Protein AF-A0AAN7BT34-F1 (afdb_monomer_lite)

Sequence (94 aa):
MLSQSCRSAAPPISIAGPPPQPSSSLINIPQVLSNIIERIIGSLDDNEPSSEVPLGLYLIRGENVCLVGLVDEPLDESINWIEVKGSVIGTTKH

pLDDT: mean 75.05, std 15.67, range [40.22, 92.88]

Secondary structure (DSSP, 8-state):
----PPP--PPP----PPP-----S-S-S-EEEEEEEEEEPBPSS--PPPEEEEEEEEEE-GGG--------HHHHHHS-TTT-B-PPPPPS--

InterPro domains:
  IPR010920 LSM domain superfam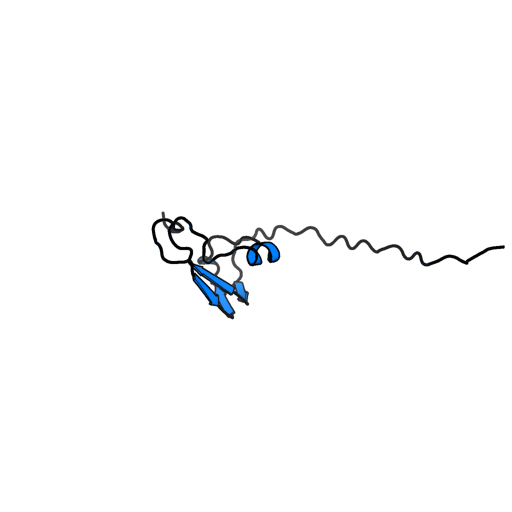ily [SSF50182] (32-78)

Structure (mmCIF, N/CA/C/O backbone):
data_AF-A0AAN7BT34-F1
#
_entry.id   AF-A0AAN7BT34-F1
#
loop_
_atom_site.group_PDB
_atom_site.id
_atom_site.type_symbol
_atom_site.label_atom_id
_atom_site.label_alt_id
_atom_site.label_comp_id
_atom_site.label_asym_id
_atom_site.label_entity_id
_atom_site.label_seq_id
_atom_site.pdbx_PDB_ins_code
_atom_site.Cartn_x
_atom_site.Cartn_y
_atom_site.Cartn_z
_atom_site.occupancy
_atom_site.B_iso_or_equiv
_atom_site.auth_seq_id
_atom_site.auth_comp_id
_atom_site.auth_asym_id
_atom_site.auth_atom_id
_atom_site.pdbx_PDB_model_num
ATOM 1 N N . MET A 1 1 ? 2.739 -11.725 67.243 1.00 40.22 1 MET A N 1
ATOM 2 C CA . MET A 1 1 ? 2.107 -12.885 66.576 1.00 40.22 1 MET A CA 1
ATOM 3 C C . MET A 1 1 ? 0.842 -12.368 65.897 1.00 40.22 1 MET A C 1
ATOM 5 O O . MET A 1 1 ? -0.105 -12.047 66.588 1.00 40.22 1 MET A O 1
ATOM 9 N N . LEU A 1 2 ? 0.973 -11.837 64.677 1.00 44.28 2 LEU A N 1
ATOM 10 C CA . LEU A 1 2 ? 0.638 -12.512 63.409 1.00 44.28 2 LEU A CA 1
ATOM 11 C C . LEU A 1 2 ? -0.861 -12.824 63.280 1.00 44.28 2 LEU A C 1
ATOM 13 O O . LEU A 1 2 ? -1.309 -13.848 63.773 1.00 44.28 2 LEU A O 1
ATOM 17 N N . SER A 1 3 ? -1.597 -11.975 62.561 1.00 46.06 3 SER A N 1
ATOM 18 C CA . SER A 1 3 ? -2.444 -12.431 61.452 1.00 46.06 3 SER A CA 1
ATOM 19 C C . SER A 1 3 ? -2.961 -11.216 60.681 1.00 46.06 3 SER A C 1
ATOM 21 O O . SER A 1 3 ? -3.852 -10.495 61.122 1.00 46.06 3 SER A O 1
ATOM 23 N N . GLN A 1 4 ? -2.323 -10.958 59.541 1.00 54.66 4 GLN A N 1
ATOM 24 C CA . GLN A 1 4 ? -2.844 -10.092 58.495 1.00 54.66 4 GLN A CA 1
ATOM 25 C C . GLN A 1 4 ? -4.054 -10.810 57.891 1.00 54.66 4 GLN A C 1
ATOM 27 O O . GLN A 1 4 ? -3.896 -11.881 57.309 1.00 54.66 4 GLN A O 1
ATOM 32 N N . SER A 1 5 ? -5.251 -10.245 58.056 1.00 53.78 5 SER A N 1
ATOM 33 C CA . SER A 1 5 ? -6.437 -10.745 57.362 1.00 53.78 5 SER A CA 1
ATOM 34 C C . SER A 1 5 ? -6.324 -10.418 55.875 1.00 53.78 5 SER A C 1
ATOM 36 O O . SER A 1 5 ? -5.935 -9.317 55.480 1.00 53.78 5 SER A O 1
ATOM 38 N N . CYS A 1 6 ? -6.574 -11.449 55.083 1.00 41.41 6 CYS A N 1
ATOM 39 C CA . CYS A 1 6 ? -6.100 -11.641 53.732 1.00 41.41 6 CYS A CA 1
ATOM 40 C C . CYS A 1 6 ? -6.644 -10.641 52.708 1.00 41.41 6 CYS A C 1
ATOM 42 O O . CYS A 1 6 ? -7.794 -10.210 52.727 1.00 41.41 6 CYS A O 1
ATOM 44 N N . ARG A 1 7 ? -5.749 -10.340 51.770 1.00 43.56 7 ARG A N 1
ATOM 45 C CA . ARG A 1 7 ? -5.939 -9.583 50.538 1.00 43.56 7 ARG A CA 1
ATOM 46 C C . ARG A 1 7 ? -7.017 -10.198 49.639 1.00 43.56 7 ARG A C 1
ATOM 48 O O . ARG A 1 7 ? -7.137 -11.413 49.549 1.00 43.56 7 ARG A O 1
ATOM 55 N N . SER A 1 8 ? -7.707 -9.297 48.938 1.00 54.53 8 SER A N 1
ATOM 56 C CA . SER A 1 8 ? -8.144 -9.367 47.535 1.00 54.53 8 SER A CA 1
ATOM 57 C C . SER A 1 8 ? -7.983 -10.716 46.819 1.00 54.53 8 SER A C 1
ATOM 59 O O . SER A 1 8 ? -6.863 -11.159 46.570 1.00 54.53 8 SER A O 1
ATOM 61 N N . ALA A 1 9 ? -9.107 -11.296 46.396 1.00 49.75 9 ALA A N 1
ATOM 62 C CA . ALA A 1 9 ? -9.156 -12.327 45.363 1.00 49.75 9 ALA A CA 1
ATOM 63 C C . ALA A 1 9 ? -10.509 -12.272 44.630 1.00 49.75 9 ALA A C 1
ATOM 65 O O . ALA A 1 9 ? -11.374 -13.124 44.819 1.00 49.75 9 ALA A O 1
ATOM 66 N N . ALA A 1 10 ? -10.709 -11.239 43.808 1.00 55.84 10 ALA A N 1
ATOM 67 C CA . ALA A 1 10 ? -11.678 -11.318 42.717 1.00 55.84 10 ALA A CA 1
ATOM 68 C C . ALA A 1 10 ? -11.000 -12.063 41.549 1.00 55.84 10 ALA A C 1
ATOM 70 O O . ALA A 1 10 ? -9.892 -11.675 41.168 1.00 55.84 10 ALA A O 1
ATOM 71 N N . PRO A 1 11 ? -11.590 -13.137 40.996 1.00 63.28 11 PRO A N 1
ATOM 72 C CA . PRO A 1 11 ? -11.001 -13.829 39.856 1.00 63.28 11 PRO A CA 1
ATOM 73 C C . PRO A 1 11 ? -11.064 -12.936 38.604 1.00 63.28 11 PRO A C 1
ATOM 75 O O . PRO A 1 11 ? -12.058 -12.229 38.412 1.00 63.28 11 PRO A O 1
ATOM 78 N N . PRO A 1 12 ? -10.040 -12.950 37.732 1.00 58.50 12 PRO A N 1
ATOM 79 C CA . PRO A 1 12 ? -10.099 -12.222 36.476 1.00 58.50 12 PRO A CA 1
ATOM 80 C C . PRO A 1 12 ? -11.142 -12.882 35.571 1.00 58.50 12 PRO A C 1
ATOM 82 O O . PRO A 1 12 ? -11.042 -14.063 35.235 1.00 58.50 12 PRO A O 1
ATOM 85 N N . ILE A 1 13 ? -12.153 -12.110 35.175 1.00 53.22 13 ILE A N 1
ATOM 86 C CA . ILE A 1 13 ? -13.078 -12.481 34.106 1.00 53.22 13 ILE A CA 1
ATOM 87 C C . ILE A 1 13 ? -12.237 -12.571 32.832 1.00 53.22 13 ILE A C 1
ATOM 89 O O . ILE A 1 13 ? -11.824 -11.561 32.265 1.00 53.22 13 ILE A O 1
ATOM 93 N N . SER A 1 14 ? -11.932 -13.801 32.424 1.00 53.75 14 SER A N 1
ATOM 94 C CA . SER A 1 14 ? -11.317 -14.106 31.139 1.00 53.75 14 SER A CA 1
ATOM 95 C C . SER A 1 14 ? -12.326 -13.765 30.044 1.00 53.75 14 SER A C 1
ATOM 97 O O . SER A 1 14 ? -13.178 -14.569 29.674 1.00 53.75 14 SER A O 1
ATOM 99 N N . ILE A 1 15 ? -12.263 -12.528 29.558 1.00 55.62 15 ILE A N 1
ATOM 100 C CA . ILE A 1 15 ? -12.857 -12.125 28.287 1.00 55.62 15 ILE A CA 1
ATOM 101 C C . ILE A 1 15 ? -12.001 -12.719 27.168 1.00 55.62 15 ILE A C 1
ATOM 103 O O . ILE A 1 15 ? -11.177 -12.046 26.555 1.00 55.62 15 ILE A O 1
ATOM 107 N N . ALA A 1 16 ? -12.169 -14.018 26.923 1.00 53.38 16 ALA A N 1
ATOM 108 C CA . ALA A 1 16 ? -11.804 -14.595 25.643 1.00 53.38 16 ALA A CA 1
ATOM 109 C C . ALA A 1 16 ? -12.690 -13.910 24.594 1.00 53.38 16 ALA A C 1
ATOM 111 O O . ALA A 1 16 ? -13.875 -14.220 24.465 1.00 53.38 16 ALA A O 1
ATOM 112 N N . GLY A 1 17 ? -12.135 -12.897 23.925 1.00 59.41 17 GLY A N 1
ATOM 113 C CA . GLY A 1 17 ? -12.784 -12.257 22.790 1.00 59.41 17 GLY A CA 1
ATOM 114 C C . GLY A 1 17 ? -13.169 -13.318 21.753 1.00 59.41 17 GLY A C 1
ATOM 115 O O . GLY A 1 17 ? -12.472 -14.332 21.634 1.00 59.41 17 GLY A O 1
ATOM 116 N N . PRO A 1 18 ? -14.290 -13.136 21.035 1.00 70.31 18 PRO A N 1
ATOM 117 C CA . PRO A 1 18 ? -14.698 -14.085 20.012 1.00 70.31 18 PRO A CA 1
ATOM 118 C C . PRO A 1 18 ? -13.551 -14.280 19.007 1.00 70.31 18 PRO A C 1
ATOM 120 O O . PRO A 1 18 ? -12.899 -13.297 18.642 1.00 70.31 18 PRO A O 1
ATOM 123 N N . PRO A 1 19 ? -13.279 -15.525 18.569 1.00 69.50 19 PRO A N 1
ATOM 124 C CA . PRO A 1 19 ? -12.240 -15.783 17.584 1.00 69.50 19 PRO A CA 1
ATOM 125 C C . PRO A 1 19 ? -12.510 -14.931 16.336 1.00 69.50 19 PRO A C 1
ATOM 127 O O . PRO A 1 19 ? -13.681 -14.820 15.937 1.00 69.50 19 PRO A O 1
ATOM 130 N N . PRO A 1 20 ? -11.467 -14.324 15.734 1.00 67.50 20 PRO A N 1
ATOM 131 C CA . PRO A 1 20 ? -11.624 -13.492 14.553 1.00 67.50 20 PRO A CA 1
ATOM 132 C C . PRO A 1 20 ? -12.326 -14.320 13.481 1.00 67.50 20 PRO A C 1
ATOM 134 O O . PRO A 1 20 ? -11.816 -15.338 13.015 1.00 67.50 20 PRO A O 1
ATOM 137 N N . GLN A 1 21 ? -13.554 -13.919 13.154 1.00 66.69 21 GLN A N 1
ATOM 138 C CA . GLN A 1 21 ? -14.298 -14.530 12.067 1.00 66.69 21 GLN A CA 1
ATOM 139 C C . GLN A 1 21 ? -13.536 -14.194 10.782 1.00 66.69 21 GLN A C 1
ATOM 141 O O . GLN A 1 21 ? -13.232 -13.015 10.577 1.00 66.69 21 GLN A O 1
ATOM 146 N N . PRO A 1 22 ? -13.207 -15.166 9.915 1.00 52.22 22 PRO A N 1
ATOM 147 C CA . PRO A 1 22 ? -12.659 -14.833 8.616 1.00 52.22 22 PRO A CA 1
ATOM 148 C C . PRO A 1 22 ? -13.752 -14.072 7.868 1.00 52.22 22 PRO A C 1
ATOM 150 O O . PRO A 1 22 ? -14.746 -14.661 7.444 1.00 52.22 22 PRO A O 1
ATOM 153 N N . SER A 1 23 ? -13.591 -12.758 7.712 1.00 55.22 23 SER A N 1
ATOM 154 C CA . SER A 1 23 ? -14.409 -11.938 6.819 1.00 55.22 23 SER A CA 1
ATOM 155 C C . SER A 1 23 ? -14.047 -12.280 5.372 1.00 55.22 23 SER A C 1
ATOM 157 O O . SER A 1 23 ? -13.518 -11.465 4.622 1.00 55.22 23 SER A O 1
ATOM 159 N N . SER A 1 24 ? -14.275 -13.534 4.991 1.00 55.88 24 SER A N 1
ATOM 160 C CA . SER A 1 24 ? -14.201 -14.019 3.624 1.00 55.88 24 SER A CA 1
ATOM 161 C C . SER A 1 24 ? -15.588 -13.876 3.011 1.00 55.88 24 SER A C 1
ATOM 163 O O . SER A 1 24 ? -16.358 -14.820 2.870 1.00 55.88 24 SER A O 1
AT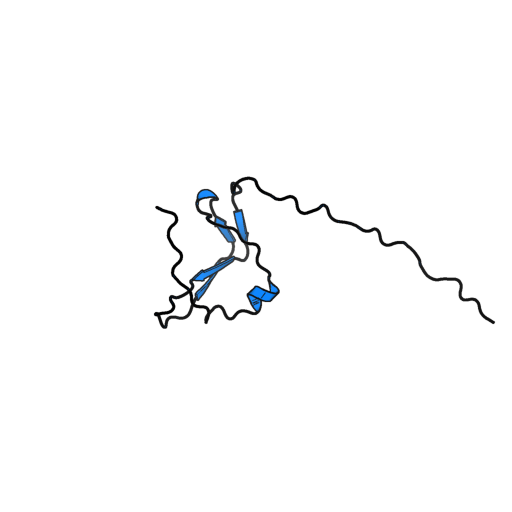OM 165 N N . SER A 1 25 ? -15.930 -12.640 2.682 1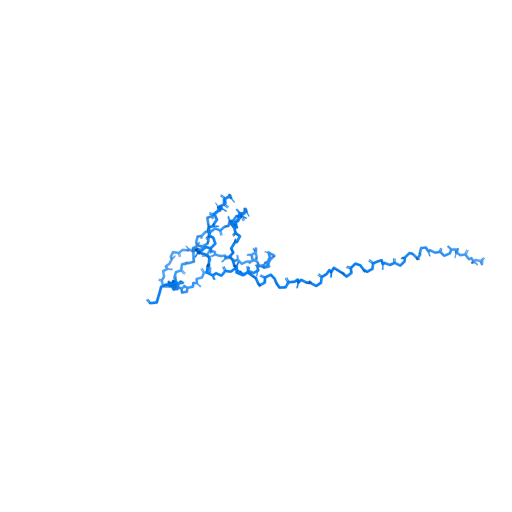.00 51.31 25 SER A N 1
ATOM 166 C CA . SER A 1 25 ? -16.994 -12.337 1.738 1.00 51.31 25 SER A CA 1
ATOM 167 C C . SER A 1 25 ? -16.511 -11.138 0.946 1.00 51.31 25 SER A C 1
ATOM 169 O O . SER A 1 25 ? -16.469 -10.043 1.496 1.00 51.31 25 SER A O 1
ATOM 171 N N . LEU A 1 26 ? -16.049 -11.422 -0.278 1.00 53.03 26 LEU A N 1
ATOM 172 C CA . LEU A 1 26 ? -15.776 -10.525 -1.407 1.00 53.03 26 LEU A CA 1
ATOM 173 C C . LEU A 1 26 ? -15.705 -9.037 -1.041 1.00 53.03 26 LEU A C 1
ATOM 175 O O . LEU A 1 26 ? -16.730 -8.463 -0.685 1.00 53.03 26 LEU A O 1
ATOM 179 N N . ILE A 1 27 ? -14.525 -8.421 -1.200 1.00 54.19 27 ILE A N 1
ATOM 180 C CA . ILE A 1 27 ? -14.328 -6.962 -1.175 1.00 54.19 27 ILE A CA 1
ATOM 181 C C . ILE A 1 27 ? -15.468 -6.292 -1.960 1.00 54.19 27 ILE A C 1
ATOM 183 O O . ILE A 1 27 ? -15.496 -6.277 -3.185 1.00 54.19 27 ILE A O 1
ATOM 187 N N . ASN A 1 28 ? -16.476 -5.818 -1.234 1.00 44.62 28 ASN A N 1
ATOM 188 C CA . ASN A 1 28 ? -17.658 -5.161 -1.786 1.00 44.62 28 ASN A CA 1
ATOM 189 C C . ASN A 1 28 ? -18.193 -4.111 -0.803 1.00 44.62 28 ASN A C 1
ATOM 191 O O . ASN A 1 28 ? -19.368 -3.753 -0.810 1.00 44.62 28 ASN A O 1
ATOM 195 N N . ILE A 1 29 ? -17.308 -3.628 0.069 1.00 46.75 29 ILE A N 1
ATOM 196 C CA . ILE A 1 29 ? -17.564 -2.516 0.975 1.00 46.75 29 ILE A CA 1
ATOM 197 C C . ILE A 1 29 ? -16.882 -1.298 0.341 1.00 46.75 29 ILE A C 1
ATOM 199 O O . ILE A 1 29 ? -15.711 -1.412 -0.031 1.00 46.75 29 ILE A O 1
ATOM 203 N N . PRO A 1 30 ? -17.561 -0.146 0.172 1.00 49.84 30 PRO A N 1
ATOM 204 C CA . PRO A 1 30 ? -16.867 1.095 -0.145 1.00 49.84 30 PRO A CA 1
ATOM 205 C C . PRO A 1 30 ? -15.918 1.388 1.016 1.00 49.84 30 PRO A C 1
ATOM 207 O O . PRO A 1 30 ? -16.350 1.787 2.099 1.00 49.84 30 PRO A O 1
ATOM 210 N N . GLN A 1 31 ? -14.635 1.098 0.818 1.00 67.81 31 GLN A N 1
ATOM 211 C CA . GLN A 1 31 ? -13.662 1.214 1.884 1.00 67.81 31 GLN A CA 1
ATOM 212 C C . GLN A 1 31 ? -13.253 2.677 1.968 1.00 67.81 31 GLN A C 1
ATOM 214 O O . GLN A 1 31 ? -12.504 3.201 1.141 1.00 67.81 31 GLN A O 1
ATOM 219 N N . VAL A 1 32 ? -13.840 3.352 2.953 1.00 77.75 32 VAL A N 1
ATOM 220 C CA . VAL A 1 32 ? -13.376 4.657 3.399 1.00 77.75 32 VAL A CA 1
ATOM 221 C C . VAL A 1 32 ? -12.078 4.408 4.147 1.00 77.75 32 VAL A C 1
ATOM 223 O O . VAL A 1 32 ? -12.069 3.725 5.170 1.00 77.75 32 VAL A O 1
ATOM 226 N N . LEU A 1 33 ? -10.985 4.927 3.606 1.00 81.06 33 LEU A N 1
ATOM 227 C CA . LEU A 1 33 ? -9.674 4.848 4.220 1.00 81.06 33 LEU A CA 1
ATOM 228 C C . LEU A 1 33 ? -9.303 6.237 4.752 1.00 81.06 33 LEU A C 1
ATOM 230 O O . LEU A 1 33 ? -9.505 7.254 4.084 1.00 81.06 33 LEU A O 1
ATOM 234 N N . SER A 1 34 ? -8.781 6.274 5.973 1.00 83.69 34 SER A N 1
ATOM 235 C CA . SER A 1 34 ? -8.339 7.488 6.662 1.00 83.69 34 SER A CA 1
ATOM 236 C C . SER A 1 34 ? -6.890 7.332 7.101 1.00 83.69 34 SER A C 1
ATOM 238 O O . SER A 1 34 ? -6.526 6.239 7.527 1.00 83.69 34 SER A O 1
ATOM 240 N N . ASN A 1 35 ? -6.113 8.419 7.072 1.00 85.50 35 ASN A N 1
ATOM 241 C CA . ASN A 1 35 ? -4.683 8.429 7.420 1.00 85.50 35 ASN A CA 1
ATOM 242 C C . ASN A 1 35 ? -3.872 7.486 6.521 1.00 85.50 35 ASN A C 1
ATOM 244 O O . ASN A 1 35 ? -3.192 6.579 6.992 1.00 85.50 35 ASN A O 1
ATOM 248 N N . ILE A 1 36 ? -3.997 7.670 5.211 1.00 87.25 36 ILE A N 1
ATOM 249 C CA . ILE A 1 36 ? -3.354 6.818 4.213 1.00 87.25 36 ILE A CA 1
ATOM 250 C C . ILE A 1 36 ? -2.015 7.431 3.828 1.00 87.25 36 ILE A C 1
ATOM 252 O O . ILE A 1 36 ? -1.867 8.649 3.752 1.00 87.25 36 ILE A O 1
ATOM 256 N N . ILE A 1 37 ? -1.053 6.583 3.501 1.00 89.69 37 ILE A N 1
ATOM 257 C CA . ILE A 1 37 ? 0.181 6.997 2.849 1.00 89.69 37 ILE A CA 1
ATOM 258 C C . ILE A 1 37 ? 0.261 6.218 1.540 1.00 89.69 37 ILE A C 1
ATOM 260 O O . ILE A 1 37 ? 0.292 4.989 1.537 1.00 89.69 37 ILE A O 1
ATOM 264 N N . GLU A 1 38 ? 0.227 6.929 0.418 1.00 89.44 38 GLU A N 1
ATOM 265 C CA . GLU A 1 38 ? 0.532 6.344 -0.881 1.00 89.44 38 GLU A CA 1
ATOM 266 C C . GLU A 1 38 ? 2.043 6.202 -1.008 1.00 89.44 38 GLU A C 1
ATOM 268 O O . GLU A 1 38 ? 2.794 7.152 -0.794 1.00 89.44 38 GLU A O 1
ATOM 273 N N . ARG A 1 39 ? 2.487 4.995 -1.351 1.00 90.06 39 ARG A N 1
ATOM 274 C CA . ARG A 1 39 ? 3.901 4.650 -1.437 1.00 90.06 39 ARG A CA 1
ATOM 275 C C . ARG A 1 39 ? 4.235 4.260 -2.870 1.00 90.06 39 ARG A C 1
ATOM 277 O O . ARG A 1 39 ? 3.705 3.277 -3.383 1.00 90.06 39 ARG A O 1
ATOM 284 N N . ILE A 1 40 ? 5.138 5.009 -3.496 1.00 89.06 40 ILE A N 1
ATOM 285 C CA . ILE A 1 40 ? 5.662 4.714 -4.831 1.00 89.06 40 ILE A CA 1
ATOM 286 C C . ILE A 1 40 ? 7.076 4.175 -4.646 1.00 89.06 40 ILE A C 1
ATOM 288 O O . ILE A 1 40 ? 7.987 4.908 -4.260 1.00 89.06 40 ILE A O 1
ATOM 292 N N . ILE A 1 41 ? 7.236 2.873 -4.877 1.00 89.38 41 ILE A N 1
ATOM 293 C CA . ILE A 1 41 ? 8.517 2.182 -4.723 1.00 89.38 41 ILE A CA 1
ATOM 294 C C . ILE A 1 41 ? 9.280 2.270 -6.043 1.00 89.38 41 ILE A C 1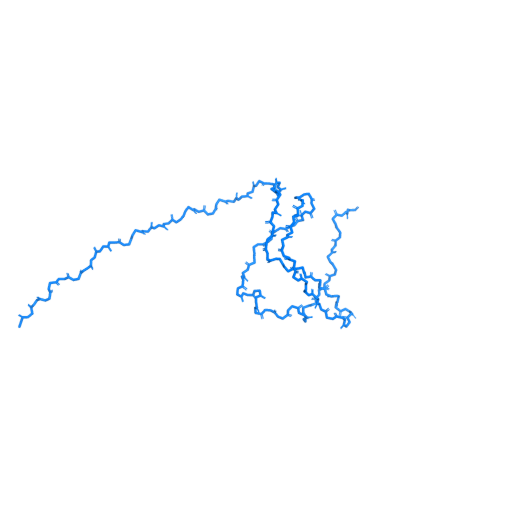
ATOM 296 O O . ILE A 1 41 ? 8.785 1.823 -7.079 1.00 89.38 41 ILE A O 1
ATOM 300 N N . GLY A 1 42 ? 10.483 2.842 -5.996 1.00 84.75 42 GLY A N 1
ATOM 301 C CA . GLY A 1 42 ? 11.358 2.957 -7.157 1.00 84.75 42 GLY A CA 1
ATOM 302 C C . GLY A 1 42 ? 11.942 1.613 -7.601 1.00 84.75 42 GLY A C 1
ATOM 303 O O . GLY A 1 42 ? 12.149 0.698 -6.794 1.00 84.75 42 GLY A O 1
ATOM 304 N N . SER A 1 43 ? 12.260 1.523 -8.892 1.00 83.50 43 SER A N 1
ATOM 305 C CA . SER A 1 43 ? 12.975 0.391 -9.485 1.00 83.50 43 SER A CA 1
ATOM 306 C C . SER A 1 43 ? 14.394 0.262 -8.918 1.00 83.50 43 SER A C 1
ATOM 308 O O . SER A 1 43 ? 14.994 1.245 -8.476 1.00 83.50 43 SER A O 1
ATOM 310 N N . LEU A 1 44 ? 14.952 -0.952 -8.968 1.00 77.81 44 LEU A N 1
ATOM 311 C CA . LEU A 1 44 ? 16.336 -1.229 -8.551 1.00 77.81 44 LEU A CA 1
ATOM 312 C C . LEU A 1 44 ? 17.386 -0.522 -9.424 1.00 77.81 44 LEU A C 1
ATOM 314 O O . LEU A 1 44 ? 18.449 -0.172 -8.921 1.00 77.81 44 LEU A O 1
ATOM 318 N N . ASP A 1 45 ? 17.079 -0.306 -10.703 1.00 77.00 45 ASP A N 1
ATOM 319 C CA . ASP A 1 45 ? 18.004 0.292 -11.674 1.00 77.00 45 ASP A CA 1
ATOM 320 C C . ASP A 1 45 ? 17.982 1.833 -11.665 1.00 77.00 45 ASP A C 1
ATOM 322 O O . ASP A 1 45 ? 18.921 2.474 -12.141 1.00 77.00 45 ASP A O 1
ATOM 326 N N . ASP A 1 46 ? 16.934 2.435 -11.092 1.00 74.38 46 ASP A N 1
ATOM 327 C CA . ASP A 1 46 ? 16.770 3.886 -11.027 1.00 74.38 46 ASP A CA 1
ATOM 328 C C . ASP A 1 46 ? 17.325 4.439 -9.708 1.00 74.38 46 ASP A C 1
ATOM 330 O O . ASP A 1 46 ? 16.990 3.976 -8.615 1.00 74.38 46 ASP A O 1
ATOM 334 N N . ASN A 1 47 ? 18.140 5.494 -9.790 1.00 73.94 47 ASN A N 1
ATOM 335 C CA . ASN A 1 47 ? 18.684 6.183 -8.610 1.00 73.94 47 ASN A CA 1
ATOM 336 C C . ASN A 1 47 ? 17.652 7.072 -7.889 1.00 73.94 47 ASN A C 1
ATOM 338 O O . ASN A 1 47 ? 17.984 7.694 -6.882 1.00 73.94 47 ASN A O 1
ATOM 342 N N . GLU A 1 48 ? 16.411 7.152 -8.376 1.00 79.38 48 GLU A N 1
ATOM 343 C CA . GLU A 1 48 ? 15.374 7.970 -7.744 1.00 79.38 48 GLU A CA 1
ATOM 344 C C . GLU A 1 48 ? 14.857 7.313 -6.457 1.00 79.38 48 GLU A C 1
ATOM 346 O O . GLU A 1 48 ? 14.442 6.152 -6.497 1.00 79.38 48 GLU A O 1
ATOM 351 N N . PRO A 1 49 ? 14.887 8.004 -5.305 1.00 83.38 49 PRO A N 1
ATOM 352 C CA . PRO A 1 49 ? 14.402 7.444 -4.051 1.00 83.38 49 PRO A CA 1
ATOM 353 C C . PRO A 1 49 ? 12.899 7.162 -4.114 1.00 83.38 49 PRO A C 1
ATOM 355 O O . PRO A 1 49 ? 12.155 7.824 -4.837 1.00 83.38 49 PRO A O 1
ATOM 358 N N . SER A 1 50 ? 12.452 6.192 -3.323 1.00 88.06 50 SER A N 1
ATOM 359 C CA . SER A 1 50 ? 11.026 5.909 -3.174 1.00 88.06 50 SER A CA 1
ATOM 360 C C . SER A 1 50 ? 10.322 7.079 -2.484 1.00 88.06 50 SER A C 1
ATOM 362 O O . SER A 1 50 ? 10.905 7.753 -1.631 1.00 88.06 50 SER A O 1
ATOM 364 N N . SER A 1 51 ? 9.069 7.334 -2.860 1.00 88.50 51 SER A N 1
ATOM 365 C CA . SER A 1 51 ? 8.307 8.485 -2.370 1.00 88.50 51 SER A CA 1
ATOM 366 C C . SER A 1 51 ? 7.075 8.065 -1.581 1.00 88.50 51 SER 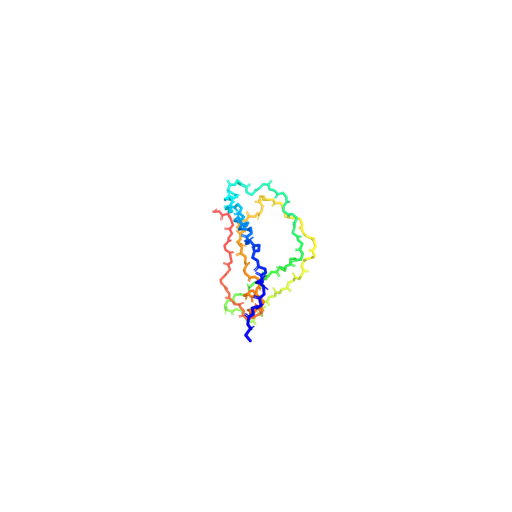A C 1
ATOM 368 O O . SER A 1 51 ? 6.355 7.144 -1.972 1.00 88.50 51 SER A O 1
ATOM 370 N N . GLU A 1 52 ? 6.797 8.810 -0.518 1.00 91.06 52 GLU A N 1
ATOM 371 C CA . GLU A 1 52 ? 5.594 8.690 0.298 1.00 91.06 52 GLU A CA 1
ATOM 372 C C . GLU A 1 52 ? 4.749 9.956 0.150 1.00 91.06 52 GLU A C 1
ATOM 374 O O . GLU A 1 52 ? 5.245 11.073 0.313 1.00 91.06 52 GLU A O 1
ATOM 379 N N . VAL A 1 53 ? 3.464 9.789 -0.149 1.00 90.06 53 VAL A N 1
ATOM 380 C CA . VAL A 1 53 ? 2.505 10.884 -0.272 1.00 90.06 53 VAL A CA 1
ATOM 381 C C . VAL A 1 53 ? 1.386 10.658 0.744 1.00 90.06 53 VAL A C 1
ATOM 383 O O . VAL A 1 53 ? 0.612 9.711 0.598 1.00 90.06 53 VAL A O 1
ATOM 386 N N . PRO A 1 54 ? 1.266 11.498 1.787 1.00 89.44 54 PRO A N 1
ATOM 387 C CA . PRO A 1 54 ? 0.181 11.370 2.745 1.00 89.44 54 PRO A CA 1
ATOM 388 C C . PRO A 1 54 ? -1.144 11.751 2.077 1.00 89.44 54 PRO A C 1
ATOM 390 O O . PRO A 1 54 ? -1.358 12.891 1.657 1.00 89.44 54 PRO A O 1
ATOM 393 N N . LEU A 1 55 ? -2.050 10.785 2.002 1.00 84.56 55 LEU A N 1
ATOM 394 C CA . LEU A 1 55 ? -3.418 10.956 1.549 1.00 84.56 55 LEU A CA 1
ATOM 395 C C . LEU A 1 55 ? -4.322 11.016 2.788 1.00 84.56 55 LEU A C 1
ATOM 397 O O . LEU A 1 55 ? -4.331 10.119 3.623 1.00 84.56 55 LEU A O 1
ATOM 401 N N . GLY A 1 56 ? -5.085 12.099 2.937 1.00 83.44 56 GLY A N 1
ATOM 402 C CA . GLY A 1 56 ? -5.947 12.295 4.106 1.00 83.44 56 GLY A CA 1
ATOM 403 C C . GLY A 1 56 ? -7.107 11.295 4.158 1.00 83.44 56 GLY A C 1
ATOM 404 O O . GLY A 1 56 ? -6.996 10.195 4.694 1.00 83.44 56 GLY A O 1
ATOM 405 N N . LEU A 1 57 ? -8.254 11.707 3.621 1.00 84.75 57 LEU A N 1
ATOM 406 C CA . LEU A 1 57 ? -9.431 10.855 3.470 1.00 84.75 57 LEU A CA 1
ATOM 407 C C . LEU A 1 57 ? -9.556 10.456 1.999 1.00 84.75 57 LEU A C 1
ATOM 409 O O . LEU A 1 57 ? -9.655 11.332 1.139 1.00 84.75 57 LEU A O 1
ATOM 413 N N . TYR A 1 58 ? -9.579 9.154 1.714 1.00 84.19 58 TYR A N 1
ATOM 414 C CA . TYR A 1 58 ? -9.694 8.642 0.349 1.00 84.19 58 TYR A CA 1
ATOM 415 C C . TYR A 1 58 ? -10.772 7.560 0.263 1.00 84.19 58 TYR A C 1
ATOM 417 O O . TYR A 1 58 ? -10.876 6.683 1.123 1.00 84.19 58 TYR A O 1
ATOM 425 N N . LEU A 1 59 ? -11.600 7.639 -0.780 1.00 84.75 59 LEU A N 1
ATOM 426 C CA . LEU A 1 59 ? -12.670 6.682 -1.045 1.00 84.75 59 LEU A CA 1
ATOM 427 C C . LEU A 1 59 ? -12.254 5.779 -2.204 1.00 84.75 59 LEU A C 1
ATOM 429 O O . LEU A 1 59 ? -12.194 6.231 -3.347 1.00 84.75 59 LEU A O 1
ATOM 433 N N . ILE A 1 60 ? -12.015 4.498 -1.914 1.00 84.44 60 ILE A N 1
ATOM 434 C CA . ILE A 1 60 ? -11.679 3.508 -2.939 1.00 84.44 60 ILE A CA 1
ATOM 435 C C . ILE A 1 60 ? -12.915 2.680 -3.283 1.00 84.44 60 ILE A C 1
ATOM 437 O O . ILE A 1 60 ? -13.625 2.167 -2.415 1.00 84.44 60 ILE A O 1
ATOM 441 N N . ARG A 1 61 ? -13.168 2.533 -4.584 1.00 82.69 61 ARG A N 1
ATOM 442 C CA . ARG A 1 61 ? -14.202 1.641 -5.104 1.00 82.69 61 ARG A CA 1
ATOM 443 C C . ARG A 1 61 ? -13.676 0.205 -5.092 1.00 82.69 61 ARG A C 1
ATOM 445 O O . ARG A 1 61 ? -12.623 -0.059 -5.664 1.00 82.69 61 ARG A O 1
ATOM 452 N N . GLY A 1 62 ? -14.419 -0.709 -4.467 1.00 81.00 62 GLY A N 1
ATOM 453 C CA . GLY A 1 62 ? -13.962 -2.082 -4.205 1.00 81.00 62 GLY A CA 1
ATOM 454 C C . GLY A 1 62 ? -13.495 -2.864 -5.438 1.00 81.00 62 GLY A C 1
ATOM 455 O O . GLY A 1 62 ? -12.591 -3.680 -5.326 1.00 81.00 62 GLY A O 1
ATOM 456 N N . GLU A 1 63 ? -14.023 -2.567 -6.628 1.00 82.31 63 GLU A N 1
ATOM 457 C CA . GLU A 1 63 ? -13.623 -3.233 -7.881 1.00 82.31 63 GLU A CA 1
ATOM 458 C C . GLU A 1 63 ? -12.166 -2.967 -8.303 1.00 82.31 63 GLU A C 1
ATOM 460 O O . GLU A 1 63 ? -11.601 -3.746 -9.065 1.00 82.31 63 GLU A O 1
ATOM 465 N N . ASN A 1 64 ? -11.554 -1.888 -7.803 1.00 82.56 64 ASN A N 1
ATOM 466 C CA . ASN A 1 64 ? -10.175 -1.514 -8.125 1.00 82.56 64 ASN A CA 1
ATOM 467 C C . ASN A 1 64 ? -9.156 -2.055 -7.109 1.00 82.56 64 ASN A C 1
ATOM 469 O O . ASN A 1 64 ? -7.959 -1.811 -7.251 1.00 82.56 64 ASN A O 1
ATOM 473 N N . VAL A 1 65 ? -9.608 -2.762 -6.071 1.00 84.88 65 VAL A N 1
ATOM 474 C CA . VAL A 1 65 ? -8.735 -3.294 -5.022 1.00 84.88 65 VAL A CA 1
ATOM 475 C C . VAL A 1 65 ? -8.291 -4.706 -5.396 1.00 84.88 65 VAL A C 1
ATOM 477 O O . VAL A 1 65 ? -9.113 -5.609 -5.520 1.00 84.88 65 VAL A O 1
ATOM 480 N N . CYS A 1 66 ? -6.980 -4.904 -5.553 1.00 85.38 66 CYS A N 1
ATOM 481 C CA . CYS A 1 66 ? -6.398 -6.212 -5.872 1.00 85.38 66 CYS A CA 1
ATOM 482 C C . CYS A 1 66 ? -6.164 -7.073 -4.617 1.00 85.38 66 CYS A C 1
ATOM 484 O O . CYS A 1 66 ? -6.510 -8.251 -4.589 1.00 85.38 66 CYS A O 1
ATOM 486 N N . LEU A 1 67 ? -5.591 -6.480 -3.565 1.00 85.06 67 LEU A N 1
ATOM 487 C CA . LEU A 1 67 ? -5.215 -7.163 -2.329 1.00 85.06 67 LEU A CA 1
ATOM 488 C C . LEU A 1 67 ? -5.326 -6.199 -1.145 1.00 85.06 67 LEU A C 1
ATOM 490 O O . LEU A 1 67 ? -5.006 -5.019 -1.276 1.00 85.06 67 LEU A O 1
ATOM 494 N N . VAL A 1 68 ? -5.729 -6.721 0.015 1.00 86.50 68 VAL A N 1
ATOM 495 C CA . VAL A 1 68 ? -5.644 -6.029 1.306 1.00 86.50 68 VAL A CA 1
ATOM 496 C C . VAL A 1 68 ? -4.880 -6.933 2.269 1.00 86.50 68 VAL A C 1
ATOM 498 O O . VAL A 1 68 ? -5.311 -8.055 2.532 1.00 86.50 68 VAL A O 1
ATOM 501 N N . GLY A 1 69 ? -3.737 -6.458 2.759 1.00 85.31 69 GLY A N 1
ATOM 502 C CA . GLY A 1 69 ? -2.929 -7.136 3.772 1.00 85.31 69 GLY A CA 1
ATOM 503 C C . GLY A 1 69 ? -2.972 -6.368 5.087 1.00 85.31 69 GLY A C 1
ATOM 504 O O . GLY A 1 69 ? -2.930 -5.140 5.079 1.00 85.31 69 GLY A O 1
ATOM 505 N N . LEU A 1 70 ? -3.068 -7.084 6.207 1.00 86.75 70 LEU A N 1
ATOM 506 C CA . LEU A 1 70 ? -2.886 -6.489 7.529 1.00 86.75 70 LEU A CA 1
ATOM 507 C C . LEU A 1 70 ? -1.393 -6.197 7.729 1.00 86.75 70 LEU A C 1
ATOM 509 O O . LEU A 1 70 ? -0.566 -7.077 7.485 1.00 86.75 70 LEU A O 1
ATOM 513 N N . VAL A 1 71 ? -1.069 -4.981 8.155 1.00 87.19 71 VAL A N 1
ATOM 514 C CA . VAL A 1 71 ? 0.301 -4.534 8.437 1.00 87.19 71 VAL A CA 1
ATOM 515 C C . VAL A 1 71 ? 0.456 -4.361 9.946 1.00 87.19 71 VAL A C 1
ATOM 517 O O . VAL A 1 71 ? -0.512 -4.041 10.626 1.00 87.19 71 VAL A O 1
ATOM 520 N N . ASP A 1 72 ? 1.659 -4.617 10.454 1.00 92.44 72 ASP A N 1
ATOM 521 C CA . ASP A 1 72 ? 2.045 -4.368 11.844 1.00 92.44 72 ASP A CA 1
ATOM 522 C C . ASP A 1 72 ? 2.652 -2.960 11.947 1.00 92.44 72 ASP A C 1
ATOM 524 O O . ASP A 1 72 ? 3.722 -2.704 11.388 1.00 92.44 72 ASP A O 1
ATOM 528 N N . GLU A 1 73 ? 1.961 -2.037 12.615 1.00 86.81 73 GLU A N 1
ATOM 529 C CA . GLU A 1 73 ? 2.321 -0.616 12.687 1.00 86.81 73 GLU A CA 1
ATOM 530 C C . GLU A 1 73 ? 3.737 -0.340 13.239 1.00 86.81 73 GLU A C 1
ATOM 532 O O . GLU A 1 73 ? 4.487 0.383 12.583 1.00 86.81 73 GLU A O 1
ATOM 537 N N . PRO A 1 74 ? 4.181 -0.914 14.378 1.00 90.94 74 PRO A N 1
ATOM 538 C CA . PRO A 1 74 ? 5.542 -0.695 14.881 1.00 90.94 74 PRO A CA 1
ATOM 539 C C . PRO A 1 74 ? 6.635 -1.187 13.925 1.00 90.94 74 PRO A C 1
ATOM 541 O O . PRO A 1 74 ? 7.740 -0.641 13.915 1.00 90.94 74 PRO A O 1
ATOM 544 N N . LEU A 1 75 ? 6.355 -2.227 13.135 1.00 90.06 75 LEU A N 1
ATOM 545 C CA . LEU A 1 75 ? 7.298 -2.718 12.138 1.00 90.06 75 LEU A CA 1
ATOM 546 C C . LEU A 1 75 ? 7.339 -1.784 10.924 1.00 90.06 75 LEU A C 1
ATOM 548 O O . LEU A 1 75 ? 8.432 -1.476 10.453 1.00 90.06 75 LEU A O 1
ATOM 552 N N . ASP A 1 76 ? 6.184 -1.304 10.458 1.00 87.56 76 ASP A N 1
ATOM 553 C CA . ASP A 1 76 ? 6.079 -0.356 9.341 1.00 87.56 76 ASP A CA 1
ATOM 554 C C . ASP A 1 76 ? 6.830 0.954 9.630 1.00 87.56 76 ASP A C 1
ATOM 556 O O . ASP A 1 76 ? 7.590 1.422 8.782 1.00 87.56 76 ASP A O 1
ATOM 560 N N . GLU A 1 77 ? 6.720 1.479 10.855 1.00 89.81 77 GLU A N 1
ATOM 561 C CA . GLU A 1 77 ? 7.433 2.688 11.301 1.00 89.81 77 GLU A CA 1
ATOM 562 C C . GLU A 1 77 ? 8.958 2.503 11.381 1.00 89.81 77 GLU A C 1
ATOM 564 O O . GLU A 1 77 ? 9.715 3.469 11.275 1.00 89.81 77 GLU A O 1
ATOM 569 N N . SER A 1 78 ? 9.431 1.269 11.575 1.00 92.88 78 SER A N 1
ATOM 570 C CA . SER A 1 78 ? 10.864 0.973 11.706 1.00 92.88 78 SER A CA 1
ATOM 571 C C . SER A 1 78 ? 11.610 0.899 10.367 1.00 92.88 78 SER A C 1
ATOM 573 O O . SER A 1 78 ? 12.844 0.883 10.346 1.00 92.88 78 SER A O 1
ATOM 575 N N . ILE A 1 79 ? 10.885 0.839 9.247 1.00 89.81 79 ILE A N 1
ATOM 576 C CA . ILE A 1 79 ? 11.448 0.641 7.910 1.00 89.81 79 ILE A CA 1
ATOM 577 C C . ILE A 1 79 ? 11.719 1.999 7.251 1.00 89.81 79 ILE A C 1
ATOM 579 O O . ILE A 1 79 ? 10.844 2.856 7.167 1.00 89.81 79 ILE A O 1
ATOM 583 N N . ASN A 1 80 ? 12.929 2.188 6.711 1.00 89.12 80 ASN A N 1
ATOM 584 C CA . ASN A 1 80 ? 13.238 3.357 5.885 1.00 89.12 80 ASN A CA 1
ATOM 585 C C . ASN A 1 80 ? 12.738 3.154 4.451 1.00 89.12 80 ASN A C 1
ATOM 587 O O . ASN A 1 80 ? 13.458 2.686 3.568 1.00 89.12 80 ASN A O 1
ATOM 591 N N . TRP A 1 81 ? 11.491 3.530 4.214 1.00 88.88 81 TRP A N 1
ATOM 592 C CA . TRP A 1 81 ? 10.823 3.317 2.938 1.00 88.88 81 TRP A CA 1
ATOM 593 C C . TRP A 1 81 ? 11.369 4.123 1.761 1.00 88.88 81 TRP A C 1
ATOM 595 O O . TRP A 1 81 ? 11.107 3.747 0.622 1.00 88.88 81 TRP A O 1
ATOM 605 N N . ILE A 1 82 ? 12.150 5.175 2.012 1.00 87.75 82 ILE A N 1
ATOM 606 C CA . ILE A 1 82 ? 12.816 5.983 0.975 1.00 87.75 82 ILE A CA 1
ATOM 607 C C . ILE A 1 82 ? 13.915 5.164 0.276 1.00 87.75 82 ILE A C 1
A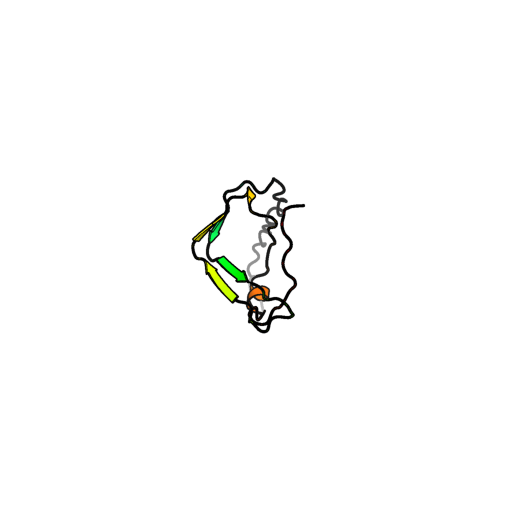TOM 609 O O . ILE A 1 82 ? 14.154 5.316 -0.925 1.00 87.75 82 ILE A O 1
ATOM 613 N N . GLU A 1 83 ? 14.554 4.258 1.019 1.00 87.50 83 GLU A N 1
ATOM 614 C CA . GLU A 1 83 ? 15.633 3.385 0.543 1.00 87.50 83 GLU A CA 1
ATOM 615 C C . GLU A 1 83 ? 15.125 2.037 0.016 1.00 87.50 83 GLU A C 1
ATOM 617 O O . GLU A 1 83 ? 15.867 1.312 -0.650 1.00 87.50 83 GLU A O 1
ATOM 622 N N . VAL A 1 84 ? 13.862 1.689 0.284 1.00 89.31 84 VAL A N 1
ATOM 623 C CA . VAL A 1 84 ? 13.264 0.441 -0.199 1.00 89.31 84 VAL A CA 1
ATOM 624 C C . VAL A 1 84 ? 13.122 0.499 -1.715 1.00 89.31 84 VAL A C 1
ATOM 626 O O . VAL A 1 84 ? 12.514 1.419 -2.258 1.00 89.31 84 VAL A O 1
ATOM 629 N N . LYS A 1 85 ? 13.646 -0.523 -2.393 1.00 88.50 85 LYS A N 1
ATOM 630 C CA . LYS A 1 85 ? 13.572 -0.701 -3.846 1.00 88.50 85 LYS A CA 1
ATOM 631 C C . LYS A 1 85 ? 12.932 -2.034 -4.188 1.00 88.50 85 LYS A C 1
ATOM 633 O O . LYS A 1 85 ? 13.118 -3.020 -3.474 1.00 88.50 85 LYS A O 1
ATOM 638 N N . GLY A 1 86 ? 12.198 -2.072 -5.292 1.00 86.62 86 GLY A N 1
ATOM 639 C CA . GLY A 1 86 ? 11.461 -3.259 -5.706 1.00 86.62 86 GLY A CA 1
ATOM 640 C C . GLY A 1 86 ? 11.301 -3.360 -7.215 1.00 86.62 86 GLY A C 1
ATOM 641 O O . GLY A 1 86 ? 11.633 -2.447 -7.966 1.00 86.62 86 GLY A O 1
ATOM 642 N N . SER A 1 87 ? 10.795 -4.504 -7.666 1.00 85.75 87 SER A N 1
ATOM 643 C CA . SER A 1 87 ? 10.333 -4.668 -9.043 1.00 85.75 87 SER A CA 1
ATOM 644 C C . SER A 1 87 ? 8.978 -3.991 -9.238 1.00 85.75 87 SER A C 1
ATOM 646 O O . SER A 1 87 ? 8.152 -3.982 -8.324 1.00 85.75 87 SER A O 1
ATOM 648 N N . VAL A 1 88 ? 8.717 -3.512 -10.454 1.00 83.88 88 VAL A N 1
ATOM 649 C CA . VAL A 1 88 ? 7.415 -2.949 -10.839 1.00 83.88 88 VAL A CA 1
ATOM 650 C C . VAL A 1 88 ? 6.292 -3.955 -10.567 1.00 83.88 88 VAL A C 1
ATOM 652 O O . VAL A 1 88 ? 6.393 -5.131 -10.923 1.00 83.88 88 VAL A O 1
ATOM 655 N N . ILE A 1 89 ? 5.207 -3.485 -9.948 1.00 85.00 89 ILE A N 1
ATOM 656 C CA . ILE A 1 89 ? 4.008 -4.294 -9.717 1.00 85.00 89 ILE A CA 1
ATOM 657 C C . ILE A 1 89 ? 3.314 -4.526 -11.067 1.00 85.00 89 ILE A C 1
ATOM 659 O O . ILE A 1 89 ? 3.035 -3.581 -11.805 1.00 85.00 89 ILE A O 1
ATOM 663 N N . GLY A 1 90 ? 3.057 -5.793 -11.400 1.00 83.25 90 GLY A N 1
ATOM 664 C CA . GLY A 1 90 ? 2.383 -6.175 -12.642 1.00 83.25 90 GLY A CA 1
ATOM 665 C C . GLY A 1 90 ? 0.957 -5.623 -12.752 1.00 83.25 90 GLY A C 1
ATOM 666 O O . GLY A 1 90 ? 0.341 -5.222 -11.765 1.00 83.25 90 GLY A O 1
ATOM 667 N N . THR A 1 91 ? 0.409 -5.614 -13.968 1.00 85.56 91 THR A N 1
ATOM 668 C CA . THR A 1 91 ? -0.976 -5.168 -14.185 1.00 85.56 91 THR A CA 1
ATOM 669 C C . THR A 1 91 ? -1.980 -6.255 -13.812 1.00 85.56 91 THR A C 1
ATOM 671 O O . THR A 1 91 ? -1.658 -7.440 -13.796 1.00 85.56 91 THR A O 1
ATOM 674 N N . THR A 1 92 ? -3.229 -5.862 -13.579 1.00 80.88 92 THR A N 1
ATOM 675 C CA . THR A 1 92 ? -4.344 -6.790 -13.340 1.00 80.88 92 THR A CA 1
ATOM 676 C C . THR A 1 92 ? -4.975 -7.334 -14.629 1.00 80.88 92 THR A C 1
ATOM 678 O O . THR A 1 92 ? -5.906 -8.135 -14.560 1.00 80.88 92 THR A O 1
ATOM 681 N N . LYS A 1 93 ? -4.494 -6.910 -15.809 1.00 76.88 93 LYS A N 1
ATOM 682 C CA . LYS A 1 93 ? -4.947 -7.404 -17.118 1.00 76.88 93 LYS A CA 1
ATOM 683 C C . LYS A 1 93 ? -4.016 -8.515 -17.610 1.00 76.88 93 LYS A C 1
ATOM 685 O O . LYS A 1 93 ? -2.804 -8.420 -17.434 1.00 76.88 93 LYS A O 1
ATOM 690 N N . HIS A 1 94 ? -4.607 -9.546 -18.209 1.00 69.31 94 HIS A N 1
ATOM 691 C CA . HIS A 1 94 ? -3.920 -10.707 -18.779 1.00 69.31 94 HIS A CA 1
ATOM 692 C C . HIS A 1 94 ? -3.635 -10.509 -20.273 1.00 69.31 94 HIS A C 1
ATOM 694 O O . HIS A 1 94 ? -4.452 -9.833 -20.939 1.00 69.31 94 HIS A O 1
#

Organism: NCBI:txid252190

Foldseek 3Di:
DDDDDDDDDDDDPPCPDDDPDPPPDAQQDFDWDAFDWDWAAAAPVDPQFIDIDTDGIDTDGSVPDDDDDDDDVVVVVVDPRRHGHDDDDDDPDD

Radius of gyration: 23.59 Å; chains: 1; bounding box: 36×28×85 Å